Protein AF-A0A1V0BH77-F1 (afdb_monomer_lite)

pLDDT: mean 87.62, std 10.84, range [47.72, 96.81]

Structure (mmCIF, N/CA/C/O backbone):
data_AF-A0A1V0BH77-F1
#
_entry.id   AF-A0A1V0BH77-F1
#
loop_
_atom_site.group_PDB
_atom_site.id
_atom_site.type_symbol
_atom_site.label_atom_id
_atom_site.label_alt_id
_atom_site.label_comp_id
_atom_site.label_asym_id
_atom_site.label_entity_id
_atom_site.label_seq_id
_atom_site.pdbx_PDB_ins_code
_atom_site.Cartn_x
_atom_site.Cartn_y
_atom_site.Cartn_z
_atom_site.occupancy
_atom_site.B_iso_or_equiv
_atom_site.auth_seq_id
_atom_site.auth_comp_id
_atom_site.auth_asym_id
_atom_site.auth_atom_id
_atom_site.pdbx_PDB_model_num
ATOM 1 N N . MET A 1 1 ? 20.473 1.238 -36.075 1.00 47.72 1 MET A N 1
ATOM 2 C CA . MET A 1 1 ? 19.539 0.791 -35.029 1.00 47.72 1 MET A CA 1
ATOM 3 C C . MET A 1 1 ? 20.268 0.806 -33.707 1.00 47.72 1 MET A C 1
ATOM 5 O O . MET A 1 1 ? 21.046 -0.094 -33.406 1.00 47.72 1 MET A O 1
ATOM 9 N N . THR A 1 2 ? 20.158 1.920 -32.998 1.00 49.84 2 THR A N 1
ATOM 10 C CA . THR A 1 2 ? 20.805 2.147 -31.702 1.00 49.84 2 THR A CA 1
ATOM 11 C C . THR A 1 2 ? 20.048 1.369 -30.624 1.00 49.84 2 THR A C 1
ATOM 13 O O . THR A 1 2 ? 18.826 1.283 -30.668 1.00 49.84 2 THR A O 1
ATOM 16 N N . MET A 1 3 ? 20.754 0.806 -29.634 1.00 50.97 3 MET A N 1
ATOM 17 C CA . MET A 1 3 ? 20.168 -0.004 -28.547 1.00 50.97 3 MET A CA 1
ATOM 18 C C . MET A 1 3 ? 18.947 0.631 -27.841 1.00 50.97 3 MET A C 1
ATOM 20 O O . MET A 1 3 ? 18.163 -0.094 -27.237 1.00 50.97 3 MET A O 1
ATOM 24 N N . CYS A 1 4 ? 18.742 1.951 -27.924 1.00 57.56 4 CYS A N 1
ATOM 25 C CA . CYS A 1 4 ? 17.547 2.623 -27.404 1.00 57.56 4 CYS A CA 1
ATOM 26 C C . CYS A 1 4 ? 16.235 2.216 -28.099 1.00 57.56 4 CYS A C 1
ATOM 28 O O . CYS A 1 4 ? 15.223 2.102 -27.409 1.00 57.56 4 CYS A O 1
ATOM 30 N N . GLU A 1 5 ? 16.241 1.966 -29.414 1.00 61.84 5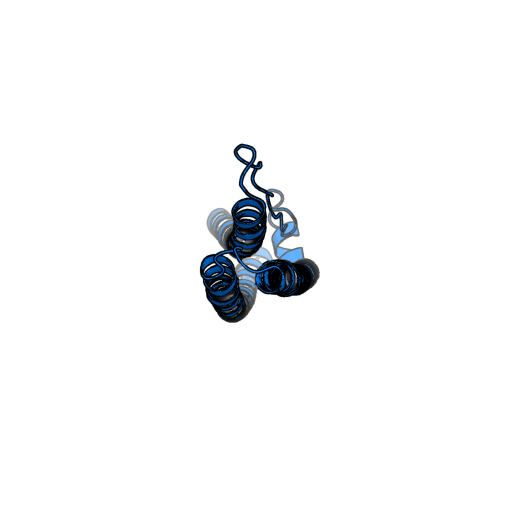 GLU A N 1
ATOM 31 C CA . GLU A 1 5 ? 15.015 1.769 -30.213 1.00 61.84 5 GLU A CA 1
ATOM 32 C C . GLU A 1 5 ? 14.230 0.513 -29.798 1.00 61.84 5 GLU A C 1
ATOM 34 O O . GLU A 1 5 ? 13.006 0.480 -29.895 1.00 61.84 5 GLU A O 1
ATOM 39 N N . THR A 1 6 ? 14.915 -0.512 -29.281 1.00 70.50 6 THR A N 1
ATOM 40 C CA . THR A 1 6 ? 14.290 -1.771 -28.842 1.00 70.50 6 THR A CA 1
ATOM 41 C C . THR A 1 6 ? 14.254 -1.938 -27.325 1.00 70.50 6 THR A C 1
ATOM 43 O O . THR A 1 6 ? 13.342 -2.580 -26.809 1.00 70.50 6 THR A O 1
ATOM 46 N N . VAL A 1 7 ? 15.202 -1.361 -26.578 1.00 83.56 7 VAL A N 1
ATOM 47 C CA . VAL A 1 7 ? 15.302 -1.576 -25.122 1.00 83.56 7 VAL A CA 1
ATOM 48 C C . VAL A 1 7 ? 14.212 -0.829 -24.352 1.00 83.56 7 VAL A C 1
ATOM 50 O O . VAL A 1 7 ? 13.620 -1.408 -23.440 1.00 83.56 7 VAL A O 1
ATOM 53 N N . VAL A 1 8 ? 13.903 0.420 -24.720 1.00 87.44 8 VAL A N 1
ATOM 54 C CA . VAL A 1 8 ? 12.881 1.219 -24.016 1.00 87.44 8 VAL A CA 1
ATOM 55 C C . VAL A 1 8 ? 11.476 0.616 -24.172 1.00 87.44 8 VAL A C 1
ATOM 57 O O . VAL A 1 8 ? 10.817 0.405 -23.149 1.00 87.44 8 VAL A O 1
ATOM 60 N N . PRO A 1 9 ? 11.015 0.234 -25.383 1.00 89.69 9 PRO A N 1
ATOM 61 C CA . PRO A 1 9 ? 9.697 -0.384 -25.546 1.00 89.69 9 PRO A CA 1
ATOM 62 C C . PRO A 1 9 ? 9.551 -1.715 -24.796 1.00 89.69 9 PRO A C 1
ATOM 64 O O . PRO A 1 9 ? 8.512 -1.964 -24.177 1.00 89.69 9 PRO A O 1
ATOM 67 N N . ILE A 1 10 ? 10.594 -2.558 -24.803 1.00 92.56 10 ILE A N 1
ATOM 68 C CA . ILE A 1 10 ? 10.600 -3.837 -24.074 1.00 92.56 10 ILE A CA 1
ATOM 69 C C . ILE A 1 10 ? 10.501 -3.588 -22.565 1.00 92.56 10 ILE A C 1
ATOM 71 O O . ILE A 1 10 ? 9.674 -4.210 -21.894 1.00 92.56 10 ILE A O 1
ATOM 75 N N . LEU A 1 11 ? 11.289 -2.648 -22.034 1.00 93.12 11 LEU A N 1
ATOM 76 C CA . LEU A 1 11 ? 11.263 -2.301 -20.615 1.00 93.12 11 LEU A CA 1
ATOM 77 C C . LEU A 1 11 ? 9.891 -1.752 -20.190 1.00 93.12 11 LEU A C 1
ATOM 79 O O . LEU A 1 11 ? 9.364 -2.165 -19.157 1.00 93.12 11 LEU A O 1
ATOM 83 N N . ILE A 1 12 ? 9.267 -0.892 -21.004 1.00 94.06 12 ILE A N 1
ATOM 84 C CA . ILE A 1 12 ? 7.903 -0.392 -20.761 1.00 94.06 12 ILE A CA 1
ATOM 85 C C . ILE A 1 12 ? 6.899 -1.549 -20.705 1.00 94.06 12 ILE A C 1
ATOM 87 O O . ILE A 1 12 ? 6.053 -1.581 -19.809 1.00 94.06 12 ILE A O 1
ATOM 91 N N . ALA A 1 13 ? 6.965 -2.500 -21.641 1.00 94.88 13 ALA A N 1
ATOM 92 C CA . ALA A 1 13 ? 6.059 -3.648 -21.661 1.00 94.88 13 ALA A CA 1
ATOM 93 C C . ALA A 1 13 ? 6.221 -4.526 -20.407 1.00 94.88 13 ALA A C 1
ATOM 95 O O . ALA A 1 13 ? 5.229 -4.898 -19.774 1.00 94.88 13 ALA A O 1
ATOM 96 N N . GLN A 1 14 ? 7.463 -4.797 -20.002 1.00 95.69 14 GLN A N 1
ATOM 97 C CA . GLN A 1 14 ? 7.767 -5.580 -18.803 1.00 95.69 14 GLN A CA 1
ATOM 98 C C . GLN A 1 14 ? 7.328 -4.865 -17.516 1.00 95.69 14 GLN A C 1
ATOM 100 O O . GLN A 1 14 ? 6.723 -5.488 -16.642 1.00 95.69 14 GLN A O 1
ATOM 105 N N . LEU A 1 15 ? 7.548 -3.552 -17.410 1.00 94.81 15 LEU A N 1
ATOM 106 C CA . LEU A 1 15 ? 7.080 -2.752 -16.274 1.00 94.81 15 LEU A CA 1
ATOM 107 C C . LEU A 1 15 ? 5.559 -2.660 -16.209 1.00 94.81 15 LEU A C 1
ATOM 109 O O . LEU A 1 15 ? 5.005 -2.723 -15.118 1.00 94.81 15 LEU A O 1
ATOM 113 N N . LYS A 1 16 ? 4.861 -2.573 -17.347 1.00 96.06 16 LYS A N 1
ATOM 114 C CA . LYS A 1 16 ? 3.391 -2.649 -17.383 1.00 96.06 16 LYS A CA 1
ATOM 115 C C . LYS A 1 16 ? 2.878 -3.989 -16.859 1.00 96.06 16 LYS A C 1
ATOM 117 O O . LYS A 1 16 ? 1.892 -4.011 -16.128 1.00 96.06 16 LYS A O 1
ATOM 122 N N . ALA A 1 17 ? 3.538 -5.093 -17.208 1.00 95.50 17 ALA A N 1
ATOM 123 C CA . ALA A 1 17 ? 3.176 -6.415 -16.702 1.00 95.50 17 ALA A CA 1
ATOM 124 C C . ALA A 1 17 ? 3.407 -6.526 -15.184 1.00 95.50 17 ALA A C 1
ATOM 126 O O . ALA A 1 17 ? 2.530 -7.011 -14.465 1.00 95.50 17 ALA A O 1
ATOM 127 N N . LEU A 1 18 ? 4.545 -6.018 -14.690 1.00 94.25 18 LEU A N 1
ATOM 128 C CA . LEU A 1 18 ? 4.821 -5.910 -13.255 1.00 94.25 18 LEU A CA 1
ATOM 129 C C . LEU A 1 18 ? 3.762 -5.042 -12.557 1.00 94.25 18 LEU A C 1
ATOM 131 O O . LEU A 1 18 ? 3.169 -5.475 -11.574 1.00 94.25 18 LEU A O 1
ATOM 135 N N . TYR A 1 19 ? 3.449 -3.875 -13.119 1.00 94.62 19 TYR A N 1
ATOM 136 C CA . TYR A 1 19 ? 2.423 -2.965 -12.616 1.00 94.62 19 TYR A CA 1
ATOM 137 C C . TYR A 1 19 ? 1.044 -3.612 -12.537 1.00 94.62 19 TYR A C 1
ATOM 139 O O . TYR A 1 19 ? 0.400 -3.536 -11.498 1.00 94.62 19 TYR A O 1
ATOM 147 N N . ALA A 1 20 ? 0.609 -4.333 -13.570 1.00 94.38 20 ALA A N 1
ATOM 148 C CA . ALA A 1 20 ? -0.669 -5.039 -13.539 1.00 94.38 20 ALA A CA 1
ATOM 149 C C . ALA A 1 20 ? -0.731 -6.098 -12.422 1.00 94.38 20 ALA A C 1
ATOM 151 O O . ALA A 1 20 ? -1.775 -6.276 -11.789 1.00 94.38 20 ALA A O 1
ATOM 152 N N . ARG A 1 21 ? 0.380 -6.798 -12.152 1.00 91.81 21 ARG A N 1
ATOM 153 C CA . ARG A 1 21 ? 0.464 -7.760 -11.044 1.00 91.81 21 ARG A CA 1
ATOM 154 C C . ARG A 1 21 ? 0.402 -7.064 -9.684 1.00 91.81 21 ARG A C 1
ATOM 156 O O . ARG A 1 21 ? -0.337 -7.516 -8.807 1.00 91.81 21 ARG A O 1
ATOM 163 N N . GLU A 1 22 ? 1.122 -5.961 -9.526 1.00 91.19 22 GLU A N 1
ATOM 164 C CA . GLU A 1 22 ? 1.073 -5.160 -8.304 1.00 91.19 22 GLU A CA 1
ATOM 165 C C . GLU A 1 22 ? -0.308 -4.554 -8.072 1.00 91.19 22 GLU A C 1
ATOM 167 O O . GLU A 1 22 ? -0.786 -4.581 -6.946 1.00 91.19 22 GLU A O 1
ATOM 172 N N . CYS A 1 23 ? -1.002 -4.100 -9.118 1.00 91.00 23 CYS A N 1
ATOM 173 C CA . CYS A 1 23 ? -2.357 -3.568 -8.999 1.00 91.00 23 CYS A CA 1
ATOM 174 C C . CYS A 1 23 ? -3.350 -4.590 -8.452 1.00 91.00 23 CYS A C 1
ATOM 176 O O . CYS A 1 23 ? -4.124 -4.242 -7.566 1.00 91.00 23 CYS A O 1
ATOM 178 N N . ARG A 1 24 ? -3.302 -5.845 -8.918 1.00 91.44 24 ARG A N 1
ATOM 179 C CA . ARG A 1 24 ? -4.158 -6.910 -8.369 1.00 91.44 24 ARG A CA 1
ATOM 180 C C . ARG A 1 24 ? -3.904 -7.115 -6.886 1.00 91.44 24 ARG A C 1
ATOM 182 O O . ARG A 1 24 ? -4.818 -7.051 -6.079 1.00 91.44 24 ARG A O 1
ATOM 189 N N . THR A 1 25 ? -2.640 -7.273 -6.513 1.00 88.69 25 THR A N 1
ATOM 190 C CA . THR A 1 25 ? -2.346 -7.534 -5.104 1.00 88.69 25 THR A CA 1
ATOM 191 C C . THR A 1 25 ? -2.573 -6.309 -4.211 1.00 88.69 25 THR A C 1
ATOM 193 O O . THR A 1 25 ? -2.888 -6.449 -3.034 1.00 88.69 25 THR A O 1
ATOM 196 N N . HIS A 1 26 ? -2.418 -5.101 -4.754 1.00 92.31 26 HIS A N 1
ATOM 197 C CA . HIS A 1 26 ? -2.818 -3.876 -4.075 1.00 92.31 26 HIS A CA 1
ATOM 198 C C . HIS A 1 26 ? -4.328 -3.875 -3.830 1.00 92.31 26 HIS A C 1
ATOM 200 O O . HIS A 1 26 ? -4.746 -3.499 -2.742 1.00 92.31 26 HIS A O 1
ATOM 206 N N . GLN A 1 27 ? -5.149 -4.274 -4.809 1.00 92.94 27 GLN A N 1
ATOM 207 C CA . GLN A 1 27 ? -6.603 -4.359 -4.635 1.00 92.94 27 GLN A CA 1
ATOM 208 C C . GLN A 1 27 ? -6.969 -5.327 -3.505 1.00 92.94 27 GLN A C 1
ATOM 210 O O . GLN A 1 27 ? -7.769 -4.958 -2.647 1.00 92.94 27 GLN A O 1
ATOM 215 N N . ASP A 1 28 ? -6.324 -6.494 -3.447 1.00 93.56 28 ASP A N 1
ATOM 216 C CA . ASP A 1 28 ? -6.535 -7.470 -2.370 1.00 93.56 28 ASP A CA 1
ATOM 217 C C . ASP A 1 28 ? -6.154 -6.893 -0.994 1.00 93.56 28 ASP A C 1
ATOM 219 O O . ASP A 1 28 ? -6.920 -6.980 -0.035 1.00 93.56 28 ASP A O 1
ATOM 223 N N . LEU A 1 29 ? -4.989 -6.239 -0.886 1.00 93.56 29 LEU A N 1
ATOM 224 C CA . LEU A 1 29 ? -4.559 -5.591 0.360 1.00 93.56 29 LEU A CA 1
ATOM 225 C C . LEU A 1 29 ? -5.495 -4.453 0.773 1.00 93.56 29 LEU A C 1
ATOM 227 O O . LEU A 1 29 ? -5.865 -4.349 1.940 1.00 93.56 29 LEU A O 1
ATOM 231 N N . ARG A 1 30 ? -5.910 -3.615 -0.180 1.00 95.12 30 ARG A N 1
ATOM 232 C CA . ARG A 1 30 ? -6.864 -2.524 0.040 1.00 95.12 30 ARG A CA 1
ATOM 233 C C . ARG A 1 30 ? -8.197 -3.049 0.561 1.00 95.12 30 ARG A C 1
ATOM 235 O O . ARG A 1 30 ? -8.751 -2.450 1.483 1.00 95.12 30 ARG A O 1
ATOM 242 N N . LEU A 1 31 ? -8.701 -4.147 -0.004 1.00 96.44 31 LEU A N 1
ATOM 243 C CA . LEU A 1 31 ? -9.916 -4.801 0.472 1.00 96.44 31 LEU A CA 1
ATOM 244 C C . LEU A 1 31 ? -9.753 -5.241 1.930 1.00 96.44 31 LEU A C 1
ATOM 246 O O . LEU A 1 31 ? -10.509 -4.784 2.782 1.00 96.44 31 LEU A O 1
ATOM 250 N N . HIS A 1 32 ? -8.709 -6.015 2.239 1.00 96.81 32 HIS A N 1
ATOM 251 C CA . HIS A 1 32 ? -8.475 -6.502 3.601 1.00 96.81 32 HIS A CA 1
ATOM 252 C C . HIS A 1 32 ? -8.266 -5.376 4.625 1.00 96.81 32 HIS A C 1
ATOM 254 O O . HIS A 1 32 ? -8.705 -5.492 5.769 1.00 96.81 32 HIS A O 1
ATOM 260 N N . ILE A 1 33 ? -7.605 -4.280 4.239 1.00 96.00 33 ILE A N 1
ATOM 261 C CA . ILE A 1 33 ? -7.441 -3.102 5.103 1.00 96.00 33 ILE A CA 1
ATOM 262 C C . ILE A 1 33 ? -8.793 -2.426 5.354 1.00 96.00 33 ILE A C 1
ATOM 264 O O . ILE A 1 33 ? -9.096 -2.062 6.488 1.00 96.00 33 ILE A O 1
ATOM 268 N N . THR A 1 34 ? -9.621 -2.284 4.317 1.00 95.44 34 THR A N 1
ATOM 269 C CA . THR A 1 34 ? -10.950 -1.660 4.425 1.00 95.44 34 THR A CA 1
ATOM 270 C C . THR A 1 34 ? -11.888 -2.497 5.295 1.00 95.44 34 THR A C 1
ATOM 272 O O . THR A 1 34 ? -12.591 -1.953 6.146 1.00 95.44 34 THR A O 1
ATOM 275 N N . GLU A 1 35 ? -11.864 -3.820 5.136 1.00 96.81 35 GLU A N 1
ATOM 276 C CA . GLU A 1 35 ? -12.627 -4.755 5.968 1.00 96.81 35 GLU A CA 1
ATOM 277 C C . GLU A 1 35 ? -12.174 -4.707 7.429 1.00 96.81 35 GLU A C 1
ATOM 279 O O . GLU A 1 35 ? -13.009 -4.624 8.331 1.00 96.81 35 GLU A O 1
ATOM 284 N N . ALA A 1 36 ? -10.860 -4.694 7.678 1.00 95.75 36 ALA A N 1
ATOM 285 C CA . ALA A 1 36 ? -10.318 -4.567 9.027 1.00 95.75 36 ALA A CA 1
ATOM 286 C C . ALA A 1 36 ? -10.732 -3.238 9.676 1.00 95.75 36 ALA A C 1
ATOM 288 O O . ALA A 1 36 ? -11.175 -3.229 10.824 1.00 95.75 36 ALA A O 1
ATOM 289 N N . LEU A 1 37 ? -10.655 -2.130 8.935 1.00 94.69 37 LEU A N 1
ATOM 290 C CA . LEU A 1 37 ? -11.112 -0.825 9.403 1.00 94.69 37 LEU A CA 1
ATOM 291 C C . LEU A 1 37 ? -12.601 -0.849 9.772 1.00 94.69 37 LEU A C 1
ATOM 293 O O . LEU A 1 37 ? -12.965 -0.411 10.862 1.00 94.69 37 LEU A O 1
ATOM 297 N N . ALA A 1 38 ? -13.456 -1.387 8.899 1.00 93.75 38 ALA A N 1
ATOM 298 C CA . ALA A 1 38 ? -14.890 -1.488 9.161 1.00 93.75 38 ALA A CA 1
ATOM 299 C C . ALA A 1 38 ? -15.181 -2.358 10.395 1.00 93.75 38 ALA A C 1
ATOM 301 O O . ALA A 1 38 ? -16.014 -1.997 11.230 1.00 93.75 38 ALA A O 1
ATOM 302 N N . HIS A 1 39 ? -14.460 -3.471 10.548 1.00 94.12 39 HIS A N 1
ATOM 303 C CA . HIS A 1 39 ? -14.595 -4.368 11.688 1.00 94.12 39 HIS A CA 1
ATOM 304 C C . HIS A 1 39 ? -14.182 -3.693 13.002 1.00 94.12 39 HIS A C 1
ATOM 306 O O . HIS A 1 39 ? -15.005 -3.544 13.901 1.00 94.12 39 HIS A O 1
ATOM 312 N N . PHE A 1 40 ? -12.934 -3.235 13.124 1.00 91.12 40 PHE A N 1
ATOM 313 C CA . PHE A 1 40 ? -12.447 -2.654 14.378 1.00 91.12 40 PHE A CA 1
ATOM 314 C C . PHE A 1 40 ? -13.122 -1.318 14.703 1.00 91.12 40 PHE A C 1
ATOM 316 O O . PHE A 1 40 ? -13.425 -1.054 15.866 1.00 91.12 40 PHE A O 1
ATOM 323 N N . GLY A 1 41 ? -13.401 -0.497 13.686 1.00 87.12 41 GLY A N 1
ATOM 324 C CA . GLY A 1 41 ? -14.086 0.781 13.855 1.00 87.12 41 GLY A CA 1
ATOM 325 C C . GLY A 1 41 ? -15.491 0.610 14.429 1.00 87.12 41 GLY A C 1
ATOM 326 O O . GLY A 1 41 ? -15.827 1.252 15.424 1.00 87.12 41 GLY A O 1
ATOM 327 N N . SER A 1 42 ? -16.286 -0.304 13.864 1.00 87.94 42 SER A N 1
ATOM 328 C CA . SER A 1 42 ? -17.651 -0.566 14.345 1.00 87.94 42 SER A CA 1
ATOM 329 C C . SER A 1 42 ? -17.679 -1.184 15.746 1.00 87.94 42 SER A C 1
ATOM 331 O O . SER A 1 42 ? -18.458 -0.733 16.586 1.00 87.94 42 SER A O 1
ATOM 333 N N . GLN A 1 43 ? -16.795 -2.147 16.032 1.00 88.56 43 GLN A N 1
ATOM 334 C CA . GLN A 1 43 ? -16.702 -2.787 17.351 1.00 88.56 43 GLN A CA 1
ATOM 335 C C . GLN A 1 43 ? -16.353 -1.777 18.449 1.00 88.56 43 GLN A C 1
ATOM 337 O O . GLN A 1 43 ? -17.020 -1.718 19.479 1.00 88.56 43 GLN A O 1
ATOM 342 N N . ILE A 1 44 ? -15.358 -0.916 18.212 1.00 86.50 44 ILE A N 1
ATOM 343 C CA . ILE A 1 44 ? -14.971 0.120 19.177 1.00 86.50 44 ILE A CA 1
ATOM 344 C C . ILE A 1 44 ? -16.072 1.169 19.326 1.00 86.50 44 ILE A C 1
ATOM 346 O O . ILE A 1 44 ? -16.329 1.632 20.436 1.00 86.50 44 ILE A O 1
ATOM 350 N N . GLN A 1 45 ? -16.746 1.549 18.238 1.00 87.56 45 GLN A N 1
ATOM 351 C CA . GLN A 1 45 ? -17.818 2.540 18.282 1.00 87.56 45 GLN A CA 1
ATOM 352 C C . GLN A 1 45 ? -19.043 2.056 19.075 1.00 87.56 45 GLN A C 1
ATOM 354 O O . GLN A 1 45 ? -19.681 2.882 19.731 1.00 87.56 45 GLN A O 1
ATOM 359 N N . ALA A 1 46 ? -19.341 0.754 19.074 1.00 88.38 46 ALA A N 1
ATOM 360 C CA . ALA A 1 46 ? -20.494 0.180 19.769 1.00 88.38 46 ALA A CA 1
ATOM 361 C C . ALA A 1 46 ? -20.396 0.226 21.310 1.00 88.38 46 ALA A C 1
ATOM 363 O O . ALA A 1 46 ? -21.429 0.320 21.976 1.00 88.38 46 ALA A O 1
ATOM 364 N N . LEU A 1 47 ? -19.182 0.220 21.876 1.00 87.75 47 LEU A N 1
ATOM 365 C CA . LEU A 1 47 ? -18.944 0.196 23.331 1.00 87.75 47 LEU A CA 1
ATOM 366 C C . LEU A 1 47 ? -19.480 1.461 24.024 1.00 87.75 47 LEU A C 1
ATOM 368 O O . LEU A 1 47 ? -19.167 2.570 23.596 1.00 87.75 47 LEU A O 1
ATOM 372 N N . GLN A 1 48 ? -20.245 1.341 25.107 1.00 85.12 48 GLN A N 1
ATOM 373 C CA . GLN A 1 48 ? -20.811 2.491 25.834 1.00 85.12 48 GLN A CA 1
ATOM 374 C C . GLN A 1 48 ? -19.922 2.961 27.000 1.00 85.12 48 GLN A C 1
ATOM 376 O O . GLN A 1 48 ? -20.090 4.078 27.483 1.00 85.12 48 GLN A O 1
ATOM 381 N N . LEU A 1 49 ? -18.947 2.141 27.405 1.00 82.19 49 LEU A N 1
ATOM 382 C CA . LEU A 1 49 ? -17.987 2.350 28.495 1.00 82.19 49 LEU A CA 1
ATOM 383 C C . LEU A 1 49 ? -18.623 2.638 29.861 1.00 82.19 49 LEU A C 1
ATOM 385 O O . LEU A 1 49 ? -18.016 3.294 30.706 1.00 82.19 49 LEU A O 1
ATOM 389 N N . GLN A 1 50 ? -19.841 2.149 30.081 1.00 83.69 50 GLN A N 1
ATOM 390 C CA . GLN A 1 50 ? -20.511 2.234 31.383 1.00 83.69 50 GLN A CA 1
ATOM 391 C C . GLN A 1 50 ? -20.128 1.056 32.295 1.00 83.69 50 GLN A C 1
ATOM 393 O O . GLN A 1 50 ? -20.195 1.178 33.516 1.00 83.69 50 GLN A O 1
ATOM 398 N N . ASP A 1 51 ? -19.690 -0.060 31.702 1.00 85.31 51 ASP A N 1
ATOM 399 C CA . ASP A 1 51 ? -19.249 -1.281 32.380 1.00 85.31 51 ASP A CA 1
ATOM 400 C C . ASP A 1 51 ? -17.704 -1.388 32.352 1.00 85.31 51 ASP A C 1
ATOM 402 O O . ASP A 1 51 ? -17.099 -1.239 31.283 1.00 85.31 51 ASP A O 1
ATOM 406 N N . PRO A 1 52 ? -17.034 -1.676 33.487 1.00 84.44 52 PRO A N 1
ATOM 407 C CA . PRO A 1 52 ? -15.607 -2.006 33.525 1.00 84.44 52 PRO A CA 1
ATOM 408 C C . PRO A 1 52 ? -15.168 -3.089 32.523 1.00 84.44 52 PRO A C 1
ATOM 410 O O . PRO A 1 52 ? -14.045 -3.036 32.019 1.00 84.44 52 PRO A O 1
ATOM 413 N N . LEU A 1 53 ? -16.036 -4.050 32.197 1.00 89.94 53 LEU A N 1
ATOM 414 C CA . LEU A 1 53 ? -15.774 -5.082 31.193 1.00 89.94 53 LEU A CA 1
ATOM 415 C C . LEU A 1 53 ? -15.663 -4.488 29.777 1.00 89.94 53 LEU A C 1
ATOM 417 O O . LEU A 1 53 ? -14.812 -4.900 28.991 1.00 89.94 53 LEU A O 1
ATOM 421 N N . GLU A 1 54 ? -16.461 -3.468 29.450 1.00 87.62 54 GLU A N 1
ATOM 422 C CA . GLU A 1 54 ? -16.376 -2.777 28.157 1.00 87.62 54 GLU A CA 1
ATOM 423 C C . GLU A 1 54 ? -15.075 -1.983 28.004 1.00 87.62 54 GLU A C 1
ATOM 425 O O . GLU A 1 54 ? -14.548 -1.884 26.894 1.00 87.62 54 GLU A O 1
ATOM 430 N N . MET A 1 55 ? -14.511 -1.471 29.104 1.00 86.94 55 MET A N 1
ATOM 431 C CA . MET A 1 55 ? -13.168 -0.881 29.077 1.00 86.94 55 MET A CA 1
ATOM 432 C C . MET A 1 55 ? -12.098 -1.925 28.734 1.00 86.94 55 MET A C 1
ATOM 434 O O . MET A 1 55 ? -11.217 -1.647 27.922 1.00 86.94 55 MET A O 1
ATOM 438 N N . GLN A 1 56 ? -12.199 -3.141 29.278 1.00 89.19 56 GLN A N 1
ATOM 439 C CA . GLN A 1 56 ? -11.283 -4.232 28.924 1.00 89.19 56 GLN A CA 1
ATOM 440 C C . GLN A 1 56 ? -11.431 -4.631 27.450 1.00 89.19 56 GLN A C 1
ATOM 442 O O . GLN A 1 56 ? -10.433 -4.817 26.753 1.00 89.19 56 GLN A O 1
ATOM 447 N N . PHE A 1 57 ? -12.662 -4.697 26.932 1.00 90.12 57 PHE A N 1
ATOM 448 C CA . PHE A 1 57 ? -12.883 -4.945 25.507 1.00 90.12 57 PHE A CA 1
ATOM 449 C C . PHE A 1 57 ? -12.301 -3.839 24.626 1.00 90.12 57 PHE A C 1
ATOM 451 O O . PHE A 1 57 ? -11.675 -4.152 23.613 1.00 90.12 57 PHE A O 1
ATOM 458 N N . LEU A 1 58 ? -12.439 -2.565 25.009 1.00 90.19 58 LEU A N 1
ATOM 459 C CA . LEU A 1 58 ? -11.820 -1.450 24.289 1.00 90.19 58 LEU A CA 1
ATOM 460 C C . LEU A 1 58 ? -10.299 -1.620 24.189 1.00 90.19 58 LEU A C 1
ATOM 462 O O . LEU A 1 58 ? -9.718 -1.402 23.121 1.00 90.19 58 LEU A O 1
ATOM 466 N N . GLU A 1 59 ? -9.651 -2.016 25.284 1.00 89.81 59 GLU A N 1
ATOM 467 C CA . GLU A 1 59 ? -8.215 -2.277 25.291 1.00 89.81 59 GLU A CA 1
ATOM 468 C C . GLU A 1 59 ? -7.851 -3.444 24.375 1.00 89.81 59 GLU A C 1
ATOM 470 O O . GLU A 1 59 ? -6.961 -3.294 23.535 1.00 89.81 59 GLU A O 1
ATOM 475 N N . VAL A 1 60 ? -8.542 -4.581 24.487 1.00 92.19 60 VAL A N 1
ATOM 476 C CA . VAL A 1 60 ? -8.262 -5.780 23.683 1.00 92.19 60 VAL A CA 1
ATOM 477 C C . VAL A 1 60 ? -8.480 -5.514 22.194 1.00 92.19 60 VAL A C 1
ATOM 479 O O . VAL A 1 60 ? -7.557 -5.709 21.401 1.00 92.19 60 VAL A O 1
ATOM 482 N N . TYR A 1 61 ? -9.653 -5.008 21.800 1.00 90.19 61 TYR A N 1
ATOM 483 C CA . TYR A 1 61 ? -9.938 -4.671 20.400 1.00 90.19 61 TYR A CA 1
ATOM 484 C C . TYR A 1 61 ? -8.963 -3.634 19.865 1.00 90.19 61 TYR A C 1
ATOM 486 O O . TYR A 1 61 ? -8.505 -3.727 18.727 1.00 90.19 61 TYR A O 1
ATOM 494 N N . GLY A 1 62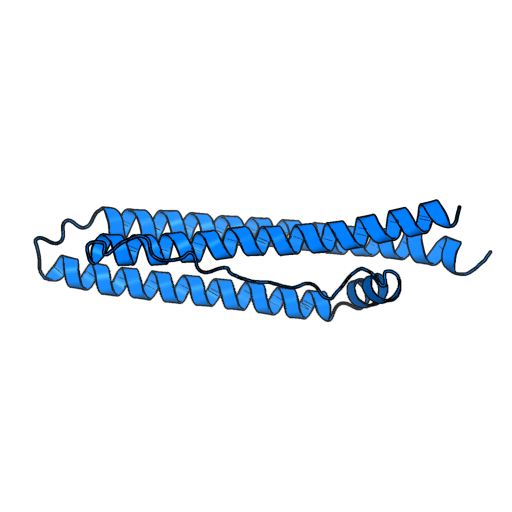 ? -8.604 -2.666 20.701 1.00 89.38 62 GLY A N 1
ATOM 495 C CA . GLY A 1 62 ? -7.652 -1.650 20.327 1.00 89.38 62 GLY A CA 1
ATOM 496 C C . GLY A 1 62 ? -6.239 -2.188 20.091 1.00 89.38 62 GLY A C 1
ATOM 497 O O . GLY A 1 62 ? -5.587 -1.761 19.142 1.00 89.38 62 GLY A O 1
ATOM 498 N N . HIS A 1 63 ? -5.761 -3.127 20.912 1.00 90.94 63 HIS A N 1
ATOM 499 C CA . HIS A 1 63 ? -4.474 -3.793 20.689 1.00 90.94 63 HIS A CA 1
ATOM 500 C C . HIS A 1 63 ? -4.495 -4.682 19.444 1.00 90.94 63 HIS A C 1
ATOM 502 O O . HIS A 1 63 ? -3.551 -4.642 18.659 1.00 90.94 63 HIS A O 1
ATOM 508 N N . LEU A 1 64 ? -5.576 -5.436 19.226 1.00 94.62 64 LEU A N 1
ATOM 509 C CA . LEU A 1 64 ? -5.731 -6.269 18.031 1.00 94.62 64 LEU A CA 1
ATOM 510 C C . LEU A 1 64 ? -5.728 -5.431 16.748 1.00 94.62 64 LEU A C 1
ATOM 512 O O . LEU A 1 64 ? -5.079 -5.807 15.772 1.00 94.62 64 LEU A O 1
ATOM 516 N N . ALA A 1 65 ? -6.395 -4.276 16.762 1.00 93.94 65 ALA A N 1
ATOM 517 C CA . ALA A 1 65 ? -6.396 -3.352 15.636 1.00 93.94 65 ALA A CA 1
ATOM 518 C C . ALA A 1 65 ? -4.991 -2.802 15.342 1.00 93.94 65 ALA A C 1
ATOM 520 O O . ALA A 1 65 ? -4.556 -2.836 14.193 1.00 93.94 65 ALA A O 1
ATOM 521 N N . ILE A 1 66 ? -4.259 -2.356 16.371 1.00 92.06 66 ILE A N 1
ATOM 522 C CA . ILE A 1 66 ? -2.873 -1.870 16.231 1.00 92.06 66 ILE A CA 1
ATOM 523 C C . ILE A 1 66 ? -1.966 -2.976 15.687 1.00 92.06 66 ILE A C 1
ATOM 525 O O . ILE A 1 66 ? -1.239 -2.758 14.722 1.00 92.06 66 ILE A O 1
ATOM 529 N N . TRP A 1 67 ? -2.053 -4.183 16.248 1.00 94.88 67 TRP A N 1
ATOM 530 C CA . TRP A 1 67 ? -1.296 -5.328 15.753 1.00 94.88 67 TRP A CA 1
ATOM 531 C C . TRP A 1 67 ? -1.613 -5.621 14.283 1.00 94.88 67 TRP A C 1
ATOM 533 O O . TRP A 1 67 ? -0.712 -5.875 13.486 1.00 94.88 67 TRP A O 1
ATOM 543 N N . ARG A 1 68 ? -2.885 -5.529 13.879 1.00 95.94 68 ARG A N 1
ATOM 544 C CA . ARG A 1 68 ? -3.276 -5.735 12.483 1.00 95.94 68 ARG A CA 1
ATOM 545 C C . ARG A 1 68 ? -2.739 -4.639 11.555 1.00 95.94 68 ARG A C 1
ATOM 547 O O . ARG A 1 68 ? -2.330 -4.957 10.440 1.00 95.94 68 ARG A O 1
ATOM 554 N N . ILE A 1 69 ? -2.702 -3.385 12.007 1.00 94.44 69 ILE A N 1
ATOM 555 C CA . ILE A 1 69 ? -2.081 -2.263 11.282 1.00 94.44 69 ILE A CA 1
ATOM 556 C C . ILE A 1 69 ? -0.583 -2.522 11.072 1.00 94.44 69 ILE A C 1
ATOM 558 O O . ILE A 1 69 ? -0.090 -2.373 9.956 1.00 94.44 69 ILE A O 1
ATOM 562 N N . GLU A 1 70 ? 0.128 -2.961 12.112 1.00 94.00 70 GLU A N 1
ATOM 563 C CA . GLU A 1 70 ? 1.550 -3.334 12.052 1.00 94.00 70 GLU A CA 1
ATOM 564 C C . GLU A 1 70 ? 1.809 -4.469 11.046 1.00 94.00 70 GLU A C 1
ATOM 566 O O . GLU A 1 70 ? 2.743 -4.393 10.248 1.00 94.00 70 GLU A O 1
ATOM 571 N N . GLN A 1 71 ? 0.957 -5.500 11.026 1.00 95.38 71 GLN A N 1
ATOM 572 C CA . GLN A 1 71 ? 1.056 -6.584 10.041 1.00 95.38 71 GLN A CA 1
ATOM 573 C C . GLN A 1 71 ? 0.945 -6.050 8.607 1.00 95.38 71 GLN A C 1
ATOM 575 O O . GLN A 1 71 ? 1.823 -6.306 7.787 1.00 95.38 71 GLN A O 1
ATOM 580 N N . PHE A 1 72 ? -0.073 -5.234 8.318 1.00 95.62 72 PHE A N 1
ATOM 581 C CA . PHE A 1 72 ? -0.224 -4.635 6.990 1.00 95.62 72 PHE A CA 1
ATOM 582 C C . PHE A 1 72 ? 0.935 -3.700 6.624 1.00 95.62 72 PHE A C 1
ATOM 584 O O . PHE A 1 72 ? 1.380 -3.697 5.477 1.00 95.62 72 PHE A O 1
ATOM 591 N N . ARG A 1 73 ? 1.453 -2.922 7.582 1.00 94.00 73 ARG A N 1
ATOM 592 C CA . ARG A 1 73 ? 2.650 -2.087 7.397 1.00 94.00 73 ARG A CA 1
ATOM 593 C C . ARG A 1 73 ? 3.841 -2.934 6.947 1.00 94.00 73 ARG A C 1
ATOM 595 O O . ARG A 1 73 ? 4.501 -2.574 5.975 1.00 94.00 73 ARG A O 1
ATOM 602 N N . ASN A 1 74 ? 4.092 -4.056 7.615 1.00 93.25 74 ASN A N 1
ATOM 603 C CA . ASN A 1 74 ? 5.196 -4.953 7.276 1.00 93.25 74 ASN A CA 1
ATOM 604 C C . ASN A 1 74 ? 5.014 -5.595 5.897 1.00 93.25 74 ASN A C 1
ATOM 606 O O . ASN A 1 74 ? 5.961 -5.606 5.109 1.00 93.25 74 ASN A O 1
ATOM 610 N N . ASP A 1 75 ? 3.798 -6.040 5.572 1.00 93.06 75 ASP A N 1
ATOM 611 C CA . ASP 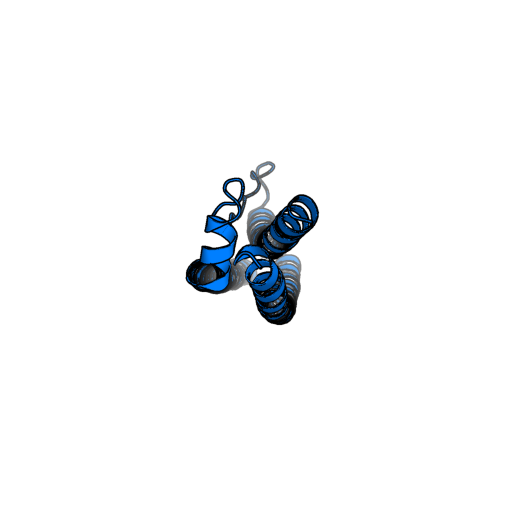A 1 75 ? 3.476 -6.580 4.249 1.00 93.06 75 ASP A CA 1
ATOM 612 C C . ASP A 1 75 ? 3.761 -5.545 3.149 1.00 93.06 75 ASP A C 1
ATOM 614 O O . ASP A 1 75 ? 4.395 -5.850 2.138 1.00 93.06 75 ASP A O 1
ATOM 618 N N . ILE A 1 76 ? 3.337 -4.293 3.346 1.00 93.25 76 ILE A N 1
ATOM 619 C CA . ILE A 1 76 ? 3.565 -3.214 2.379 1.00 93.25 76 ILE A CA 1
ATOM 620 C C . ILE A 1 76 ? 5.058 -2.890 2.255 1.00 93.25 76 ILE A C 1
ATOM 622 O O . ILE A 1 76 ? 5.566 -2.785 1.136 1.00 93.25 76 ILE A O 1
ATOM 626 N N . LEU A 1 77 ? 5.780 -2.781 3.373 1.00 92.94 77 LEU A N 1
ATOM 627 C CA . LEU A 1 77 ? 7.223 -2.533 3.378 1.00 92.94 77 LEU A CA 1
ATOM 628 C C . LEU A 1 77 ? 7.987 -3.620 2.623 1.00 92.94 77 LEU A C 1
ATOM 630 O O . LEU A 1 77 ? 8.802 -3.303 1.756 1.00 92.94 77 LEU A O 1
ATOM 634 N N . GLN A 1 78 ? 7.685 -4.893 2.886 1.00 92.88 78 GLN A N 1
ATOM 635 C CA . GLN A 1 78 ? 8.317 -6.012 2.193 1.00 92.88 78 GLN A CA 1
ATOM 636 C C . GLN A 1 78 ? 8.109 -5.916 0.679 1.00 92.88 78 GLN A C 1
ATOM 638 O O . GLN A 1 78 ? 9.047 -6.120 -0.094 1.00 92.88 78 GLN A O 1
ATOM 643 N N . ARG A 1 79 ? 6.905 -5.549 0.231 1.00 91.75 79 ARG A N 1
ATOM 644 C CA . ARG A 1 79 ? 6.633 -5.357 -1.199 1.00 91.75 79 ARG A CA 1
ATOM 645 C C . ARG A 1 79 ? 7.433 -4.216 -1.796 1.00 91.75 79 ARG A C 1
ATOM 647 O O . ARG A 1 79 ? 7.989 -4.385 -2.875 1.00 91.75 79 ARG A O 1
ATOM 654 N N . VAL A 1 80 ? 7.519 -3.077 -1.114 1.00 94.31 80 VAL A N 1
ATOM 655 C CA . VAL A 1 80 ? 8.337 -1.939 -1.563 1.00 94.31 80 VAL A CA 1
ATOM 656 C C . VAL A 1 80 ? 9.795 -2.366 -1.713 1.00 94.31 80 VAL A C 1
ATOM 658 O O . VAL A 1 80 ? 10.424 -2.068 -2.729 1.00 94.31 80 VAL A O 1
ATOM 661 N N . THR A 1 81 ? 10.321 -3.137 -0.758 1.00 94.62 81 THR A N 1
ATOM 662 C CA . THR A 1 81 ? 11.660 -3.730 -0.856 1.00 94.62 81 THR A CA 1
ATOM 663 C C . THR A 1 81 ? 11.790 -4.627 -2.088 1.00 94.62 81 THR A C 1
ATOM 665 O O . THR A 1 81 ? 12.744 -4.473 -2.849 1.00 94.62 81 THR A O 1
ATOM 668 N N . MET A 1 82 ? 10.829 -5.522 -2.335 1.00 93.44 82 MET A N 1
ATOM 669 C CA . MET A 1 82 ? 10.847 -6.407 -3.508 1.00 93.44 82 MET A CA 1
ATOM 670 C C . MET A 1 82 ? 10.754 -5.633 -4.830 1.00 93.44 82 MET A C 1
ATOM 672 O O . MET A 1 82 ? 11.440 -5.980 -5.792 1.00 93.44 82 MET A O 1
ATOM 676 N N . LEU A 1 83 ? 9.955 -4.566 -4.883 1.00 94.88 83 LEU A N 1
ATOM 677 C CA . LEU A 1 83 ? 9.842 -3.709 -6.061 1.00 94.88 83 LEU A CA 1
ATOM 678 C C . LEU A 1 83 ? 11.144 -2.969 -6.346 1.00 94.88 83 LEU A C 1
ATOM 680 O O . LEU A 1 83 ? 11.605 -2.983 -7.481 1.00 94.88 83 LEU A O 1
ATOM 684 N N . ASN A 1 84 ? 11.784 -2.399 -5.329 1.00 95.50 84 ASN A N 1
ATOM 685 C CA . ASN A 1 84 ? 13.078 -1.734 -5.492 1.00 95.50 84 ASN A CA 1
ATOM 686 C C . ASN A 1 84 ? 14.230 -2.707 -5.794 1.00 95.50 84 ASN A C 1
ATOM 688 O O . ASN A 1 84 ? 15.226 -2.319 -6.406 1.00 95.50 84 ASN A O 1
ATOM 692 N N . ALA A 1 85 ? 14.103 -3.976 -5.403 1.00 94.81 85 ALA A N 1
ATOM 693 C CA . ALA A 1 85 ? 15.032 -5.035 -5.789 1.00 94.81 85 ALA A CA 1
ATOM 694 C C . ALA A 1 85 ? 14.796 -5.552 -7.221 1.00 94.81 85 ALA A C 1
ATOM 696 O O . ALA A 1 85 ? 15.645 -6.257 -7.765 1.00 94.81 85 ALA A O 1
ATOM 697 N N . SER A 1 86 ? 13.662 -5.217 -7.847 1.00 95.56 86 SER A N 1
ATOM 698 C CA . SER A 1 86 ? 13.343 -5.656 -9.204 1.00 95.56 86 SER A CA 1
ATOM 699 C C . SER A 1 86 ? 14.333 -5.066 -10.214 1.00 95.56 86 SER A C 1
ATOM 701 O O . SER A 1 86 ? 14.433 -3.838 -10.317 1.00 95.56 86 SER A O 1
ATOM 703 N N . PRO A 1 87 ? 14.988 -5.897 -11.048 1.00 94.25 87 PRO A N 1
ATOM 704 C CA . PRO A 1 87 ? 15.878 -5.409 -12.099 1.00 94.25 87 PRO A CA 1
ATOM 705 C C . PRO A 1 87 ? 15.182 -4.446 -13.067 1.00 94.25 87 PRO A C 1
ATOM 707 O O . PRO A 1 87 ? 15.807 -3.522 -13.577 1.00 94.25 87 PRO A O 1
ATOM 710 N N . LEU A 1 88 ? 13.874 -4.627 -13.294 1.00 94.00 88 LEU A N 1
ATOM 711 C CA . LEU A 1 88 ? 13.077 -3.760 -14.165 1.00 94.00 88 LEU A CA 1
ATOM 712 C C . LEU A 1 88 ? 12.945 -2.349 -13.586 1.00 94.00 88 LEU A C 1
ATOM 714 O O . LEU A 1 88 ? 13.120 -1.366 -14.302 1.00 94.00 88 LEU A O 1
ATOM 718 N N . VAL A 1 89 ? 12.658 -2.252 -12.286 1.00 94.50 89 VAL A N 1
ATOM 719 C CA . VAL A 1 89 ? 12.506 -0.973 -11.581 1.00 94.50 89 VAL A CA 1
ATOM 720 C C . VAL A 1 89 ? 13.859 -0.277 -11.470 1.00 94.50 89 VAL A C 1
ATOM 722 O O . VAL A 1 89 ? 13.968 0.898 -11.808 1.00 94.50 89 VAL A O 1
ATOM 725 N N . GLN A 1 90 ? 14.911 -1.013 -11.101 1.00 94.81 90 GLN A N 1
ATOM 726 C CA . GLN A 1 90 ? 16.273 -0.477 -11.055 1.00 94.81 90 GLN A CA 1
ATOM 727 C C . GLN A 1 90 ? 16.717 0.053 -12.417 1.00 94.81 90 GLN A C 1
ATOM 729 O O . GLN A 1 90 ? 17.275 1.146 -12.506 1.00 94.81 90 GLN A O 1
ATOM 734 N N . ARG A 1 91 ? 16.431 -0.688 -13.493 1.00 92.94 91 ARG A N 1
ATOM 735 C CA . ARG A 1 91 ? 16.769 -0.252 -14.845 1.00 92.94 91 ARG A CA 1
ATOM 736 C C . ARG A 1 91 ? 15.984 0.989 -15.260 1.00 92.94 91 ARG A C 1
ATOM 738 O O . ARG A 1 91 ? 16.572 1.881 -15.860 1.00 92.94 91 ARG A O 1
ATOM 745 N N . ALA A 1 92 ? 14.698 1.072 -14.918 1.00 92.31 92 ALA A N 1
ATOM 746 C CA . ALA A 1 92 ? 13.881 2.255 -15.183 1.00 92.31 92 ALA A CA 1
ATOM 747 C C . ALA A 1 92 ? 14.441 3.503 -14.491 1.00 92.31 92 ALA A C 1
ATOM 749 O O . ALA A 1 92 ? 14.612 4.532 -15.135 1.00 92.31 92 ALA A O 1
ATOM 750 N N . ILE A 1 93 ? 14.787 3.385 -13.206 1.00 92.75 93 ILE A N 1
ATOM 751 C CA . ILE A 1 93 ? 15.374 4.471 -12.410 1.00 92.75 93 ILE A CA 1
ATOM 752 C C . ILE A 1 93 ? 16.719 4.914 -12.999 1.00 92.75 93 ILE A C 1
ATOM 754 O O . ILE A 1 93 ? 16.957 6.103 -13.163 1.00 92.75 93 ILE A O 1
ATOM 758 N N . GLN A 1 94 ? 17.583 3.976 -13.403 1.00 92.44 94 GLN A N 1
ATOM 759 C CA . GLN A 1 94 ? 18.855 4.311 -14.060 1.00 92.44 94 GLN A CA 1
ATOM 760 C C . GLN A 1 94 ? 18.671 5.103 -15.362 1.00 92.44 94 GLN A C 1
ATOM 762 O O . GLN A 1 94 ? 19.527 5.910 -15.714 1.00 92.44 94 GLN A O 1
ATOM 767 N N . MET A 1 95 ? 17.580 4.856 -16.092 1.00 90.56 95 MET A N 1
ATOM 768 C CA . MET A 1 95 ? 17.266 5.551 -17.344 1.00 90.56 95 MET A CA 1
ATOM 769 C C . MET A 1 95 ? 16.527 6.877 -17.129 1.00 90.56 95 MET A C 1
ATOM 771 O O . MET A 1 95 ? 16.459 7.684 -18.053 1.00 90.56 95 MET A O 1
ATOM 775 N N . LEU A 1 96 ? 15.987 7.112 -15.932 1.00 90.31 96 LEU A N 1
ATOM 776 C CA . LEU A 1 96 ? 15.211 8.294 -15.569 1.00 90.31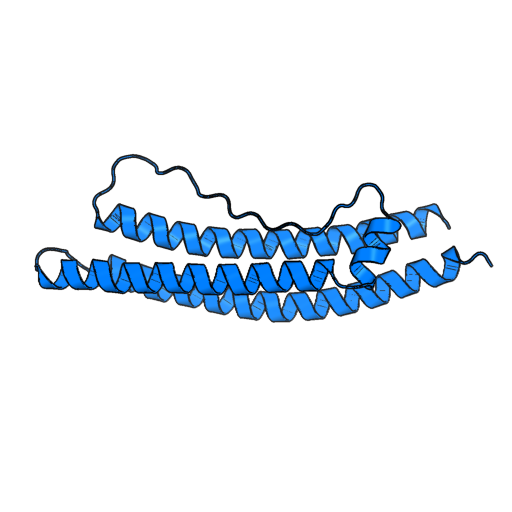 96 LEU A CA 1
ATOM 777 C C . LEU A 1 96 ? 15.844 8.967 -14.344 1.00 90.31 96 LEU A C 1
ATOM 779 O O .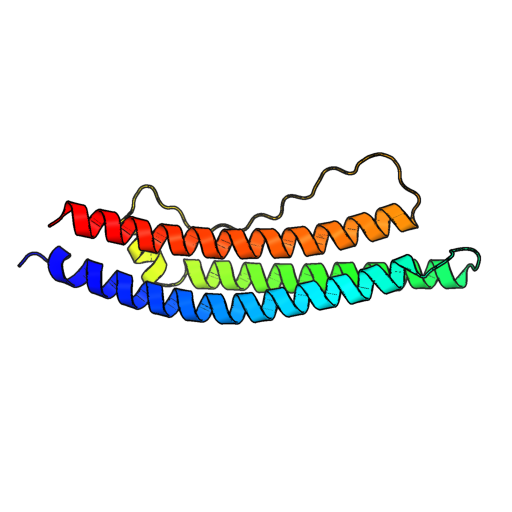 LEU A 1 96 ? 15.404 8.719 -13.224 1.00 90.31 96 LEU A O 1
ATOM 783 N N . PRO A 1 97 ? 16.843 9.852 -14.524 1.00 77.44 97 PRO A N 1
ATOM 784 C CA . PRO A 1 97 ? 17.586 10.457 -13.413 1.00 77.44 97 PRO A CA 1
ATOM 785 C C . PRO A 1 97 ? 16.723 11.277 -12.441 1.00 77.44 97 PRO A C 1
ATOM 787 O O . PRO A 1 97 ? 17.134 11.534 -11.314 1.00 77.44 97 PRO A O 1
ATOM 790 N N . SER A 1 98 ? 15.539 11.714 -12.880 1.00 81.94 98 SER A N 1
ATOM 791 C CA . SER A 1 98 ? 14.547 12.418 -12.062 1.00 81.94 98 SER A CA 1
ATOM 792 C C . SER A 1 98 ? 13.680 11.487 -11.209 1.00 81.94 98 SER A C 1
ATOM 794 O O . SER A 1 98 ? 12.968 11.963 -10.326 1.00 81.94 98 SER A O 1
ATOM 796 N N . CYS A 1 99 ? 13.711 10.178 -11.460 1.00 84.00 99 CYS A N 1
ATOM 797 C CA . CYS A 1 99 ? 12.988 9.185 -10.682 1.00 84.00 99 CYS A CA 1
ATOM 798 C C . CYS A 1 99 ? 13.887 8.604 -9.590 1.00 84.00 99 CYS A C 1
ATOM 800 O O . CYS A 1 99 ? 15.058 8.303 -9.808 1.00 84.00 99 CYS A O 1
ATOM 802 N N . THR A 1 100 ? 13.315 8.402 -8.410 1.00 86.25 100 THR A N 1
ATOM 803 C CA . THR A 1 100 ? 13.985 7.772 -7.271 1.00 86.25 100 THR A CA 1
ATOM 804 C C . THR A 1 100 ? 13.419 6.378 -7.011 1.00 86.25 100 THR A C 1
ATOM 806 O O . THR A 1 100 ? 12.460 5.940 -7.652 1.00 86.25 100 THR A O 1
ATOM 809 N N . ALA A 1 101 ? 14.044 5.658 -6.076 1.00 89.75 101 ALA A N 1
ATOM 810 C CA . ALA A 1 101 ? 13.491 4.419 -5.544 1.00 89.75 101 ALA A CA 1
ATOM 811 C C . ALA A 1 101 ? 12.065 4.644 -5.027 1.00 89.75 101 ALA A C 1
ATOM 813 O O . ALA A 1 101 ? 11.756 5.699 -4.474 1.00 89.75 101 ALA A O 1
ATOM 814 N N . ILE A 1 102 ? 11.217 3.628 -5.181 1.00 90.81 102 ILE A N 1
ATOM 815 C CA . ILE A 1 102 ? 9.847 3.659 -4.682 1.00 90.81 102 ILE A CA 1
ATOM 816 C C . ILE A 1 102 ? 9.910 3.793 -3.164 1.00 90.81 102 ILE A C 1
ATOM 818 O O . ILE A 1 102 ? 10.532 2.979 -2.480 1.00 90.81 102 ILE A O 1
ATOM 822 N N . THR A 1 103 ? 9.262 4.818 -2.638 1.00 90.69 103 THR A N 1
ATOM 823 C CA . THR A 1 103 ? 9.177 5.074 -1.204 1.00 90.69 103 THR A CA 1
ATOM 824 C C . THR A 1 103 ? 7.773 4.787 -0.700 1.00 90.69 103 THR A C 1
ATOM 826 O O . THR A 1 103 ? 6.793 4.854 -1.444 1.00 90.69 103 THR A O 1
ATOM 829 N N . TRP A 1 104 ? 7.673 4.463 0.582 1.00 88.81 104 TRP A N 1
ATOM 830 C CA . TRP A 1 104 ? 6.400 4.358 1.271 1.00 88.81 104 TRP A CA 1
ATOM 831 C C . TRP A 1 104 ? 6.516 5.087 2.596 1.00 88.81 104 TRP A C 1
ATOM 833 O O . TRP A 1 104 ? 7.408 4.799 3.395 1.00 88.81 104 TRP A O 1
ATOM 843 N N . GLN A 1 105 ? 5.641 6.065 2.788 1.00 80.12 105 GLN A N 1
ATOM 844 C CA . GLN A 1 105 ? 5.579 6.865 3.996 1.00 80.12 105 GLN A CA 1
ATOM 845 C C . GLN A 1 105 ? 4.139 6.873 4.485 1.00 80.12 105 GLN A C 1
ATOM 847 O O . GLN A 1 105 ? 3.209 7.161 3.735 1.00 80.12 105 GLN A O 1
ATOM 852 N N . THR A 1 106 ? 3.962 6.559 5.761 1.00 71.06 106 THR A N 1
ATOM 853 C CA . THR A 1 106 ? 2.711 6.810 6.466 1.00 71.06 106 THR A CA 1
ATOM 854 C C . THR A 1 106 ? 2.865 8.136 7.179 1.00 71.06 106 THR A C 1
ATOM 856 O O . THR A 1 106 ? 3.690 8.251 8.085 1.00 71.06 106 THR A O 1
ATOM 859 N N . THR A 1 107 ? 2.105 9.141 6.774 1.00 62.38 107 THR A N 1
ATOM 860 C CA . THR A 1 107 ? 1.948 10.337 7.593 1.00 62.38 107 THR A CA 1
ATOM 861 C C . THR A 1 107 ? 1.020 9.984 8.741 1.00 62.38 107 THR A C 1
ATOM 863 O O . THR A 1 107 ? -0.135 9.627 8.508 1.00 62.38 107 THR A O 1
ATOM 866 N N . ASP A 1 108 ? 1.517 10.085 9.970 1.00 54.81 108 ASP A N 1
ATOM 867 C CA . ASP A 1 108 ? 0.641 10.082 11.131 1.00 54.81 108 ASP A CA 1
ATOM 868 C C . ASP A 1 108 ? -0.021 11.470 11.203 1.00 54.81 108 ASP A C 1
ATOM 870 O O . ASP A 1 108 ? 0.685 12.476 11.312 1.00 54.81 108 ASP A O 1
ATOM 874 N N . PRO A 1 109 ? -1.352 11.585 11.073 1.00 55.75 109 PRO A N 1
ATOM 875 C CA . PRO A 1 109 ? -2.039 12.847 11.267 1.00 55.75 109 PRO A CA 1
ATOM 876 C C . PRO A 1 109 ? -1.892 13.305 12.719 1.00 55.75 109 PRO A C 1
ATOM 878 O O . PRO A 1 109 ? -1.985 12.511 13.660 1.00 55.75 109 PRO A O 1
ATOM 881 N N . GLU A 1 110 ? -1.693 14.611 12.884 1.00 52.16 110 GLU A N 1
ATOM 882 C CA . GLU A 1 110 ? -1.644 15.264 14.188 1.00 52.16 110 GLU A CA 1
ATOM 883 C C . GLU A 1 110 ? -2.939 15.004 14.981 1.00 52.16 110 GLU A C 1
ATOM 885 O O . GLU A 1 110 ? -4.043 15.107 14.429 1.00 52.16 110 GLU A O 1
ATOM 890 N N . PRO A 1 111 ? -2.843 14.681 16.282 1.00 55.12 111 PRO A N 1
ATOM 891 C CA . PRO A 1 111 ? -4.021 14.517 17.116 1.00 55.12 111 PRO A CA 1
ATOM 892 C C . PRO A 1 111 ? -4.730 15.865 17.301 1.00 55.12 111 PRO A C 1
ATOM 894 O O . PRO A 1 111 ? -4.190 16.809 17.875 1.00 55.12 111 PRO A O 1
ATOM 897 N N . ALA A 1 112 ? -5.976 15.949 16.837 1.00 55.47 112 ALA A N 1
ATOM 898 C CA . ALA A 1 112 ? -6.839 17.097 17.083 1.00 55.47 112 ALA A CA 1
ATOM 899 C C . ALA A 1 112 ? -7.474 17.014 18.484 1.00 55.47 112 ALA A C 1
ATOM 901 O O . ALA A 1 112 ? -8.356 16.188 18.712 1.00 55.47 112 ALA A O 1
ATOM 902 N N . SER A 1 113 ? -7.089 17.930 19.385 1.00 67.88 113 SER A N 1
ATOM 903 C CA . SER A 1 113 ? -7.628 18.110 20.754 1.00 67.88 113 SER A CA 1
ATOM 904 C C . SER A 1 113 ? -7.529 16.870 21.661 1.00 67.88 113 SER A C 1
ATOM 906 O O . SER A 1 113 ? -7.068 15.827 21.224 1.00 67.88 113 SER A O 1
ATOM 908 N N . VAL A 1 114 ? -7.899 16.986 22.946 1.00 61.69 114 VAL A N 1
ATOM 909 C CA . VAL A 1 114 ? -7.876 15.867 23.910 1.00 61.69 114 VAL A CA 1
ATOM 910 C C . VAL A 1 114 ? -9.215 15.122 23.831 1.00 61.69 114 VAL A C 1
ATOM 912 O O . VAL A 1 114 ? -10.195 15.596 24.413 1.00 61.69 114 VAL A O 1
ATOM 915 N N . PRO A 1 115 ? -9.314 13.989 23.113 1.00 68.75 115 PRO A N 1
ATOM 916 C CA . PRO A 1 115 ? -10.561 13.255 22.975 1.00 68.75 115 PRO A CA 1
ATOM 917 C C . PRO A 1 115 ? -10.780 12.384 24.219 1.00 68.75 115 PRO A C 1
ATOM 919 O O . PRO A 1 115 ? -9.843 12.070 24.957 1.00 68.75 115 PRO A O 1
ATOM 922 N N . SER A 1 116 ? -12.011 11.912 24.426 1.00 83.25 116 SER A N 1
ATOM 923 C CA . SER A 1 116 ? -12.236 10.790 25.352 1.00 83.25 116 SER A CA 1
ATOM 924 C C . SER A 1 116 ? -11.359 9.587 24.964 1.00 83.25 116 SER A C 1
ATOM 926 O O . SER A 1 116 ? -11.049 9.406 23.787 1.00 83.25 116 SER A O 1
ATOM 928 N N . ILE A 1 117 ? -10.991 8.723 25.918 1.00 84.25 117 ILE A N 1
ATOM 929 C CA . ILE A 1 117 ? -10.112 7.558 25.665 1.00 84.25 117 ILE A CA 1
ATOM 930 C C . ILE A 1 117 ? -10.630 6.703 24.494 1.00 84.25 117 ILE A C 1
ATOM 932 O O . ILE A 1 117 ? -9.857 6.301 23.623 1.00 84.25 117 ILE A O 1
ATOM 936 N N . LYS A 1 118 ? -11.952 6.495 24.418 1.00 87.88 118 LYS A N 1
ATOM 937 C CA . LYS A 1 118 ? -12.615 5.807 23.300 1.00 87.88 118 LYS A CA 1
ATOM 938 C C . LYS A 1 118 ? -12.361 6.488 21.962 1.00 87.88 118 LYS A C 1
ATOM 940 O O . LYS A 1 118 ? -11.970 5.831 21.003 1.00 87.88 118 LYS A O 1
ATOM 945 N N . GLN A 1 119 ? -12.611 7.794 21.893 1.00 86.88 119 GLN A N 1
ATOM 946 C CA . GLN A 1 119 ? -12.437 8.571 20.669 1.00 86.88 119 GLN A CA 1
ATOM 947 C C . GLN A 1 119 ? -10.971 8.620 20.255 1.00 86.88 119 GLN A C 1
ATOM 949 O O . GLN A 1 119 ? -10.689 8.439 19.079 1.00 86.88 119 GLN A O 1
ATOM 954 N N . ALA A 1 120 ? -10.047 8.768 21.205 1.00 85.56 120 ALA A N 1
ATOM 955 C CA . ALA A 1 120 ? -8.617 8.741 20.934 1.00 85.56 120 ALA A CA 1
ATOM 956 C C . ALA A 1 120 ? -8.194 7.390 20.334 1.00 85.56 120 ALA A C 1
ATOM 958 O O . ALA A 1 120 ? -7.491 7.348 19.325 1.00 85.56 120 ALA A O 1
ATOM 959 N N . LYS A 1 121 ? -8.682 6.275 20.899 1.00 87.31 121 LYS A N 1
ATOM 960 C CA . LYS A 1 121 ? -8.395 4.927 20.389 1.00 87.31 121 LYS A CA 1
ATOM 961 C C . LYS A 1 121 ? -8.991 4.705 18.998 1.00 87.31 121 LYS A C 1
ATOM 963 O O . LYS A 1 121 ? -8.290 4.238 18.102 1.00 87.31 121 LYS A O 1
ATOM 968 N N . LEU A 1 122 ? -10.258 5.072 18.805 1.00 89.62 122 LEU A N 1
ATOM 969 C CA . LEU A 1 122 ? -10.946 4.961 17.520 1.00 89.62 122 LEU A CA 1
ATOM 970 C C . LEU A 1 122 ? -10.264 5.812 16.444 1.00 89.62 122 LEU A C 1
ATOM 972 O O . LEU A 1 122 ? -10.056 5.334 15.330 1.00 89.62 122 LEU A O 1
ATOM 976 N N . GLN A 1 123 ? -9.882 7.045 16.783 1.00 89.19 123 GLN A N 1
ATOM 977 C CA . GLN A 1 123 ? -9.168 7.950 15.891 1.00 89.19 123 GLN A CA 1
ATOM 978 C C . GLN A 1 123 ? -7.820 7.358 15.499 1.00 89.19 123 GLN A C 1
ATOM 980 O O . GLN A 1 123 ? -7.550 7.258 14.311 1.00 89.19 123 GLN A O 1
ATOM 985 N N . HIS A 1 124 ? -7.017 6.895 16.460 1.00 87.44 124 HIS A N 1
ATOM 986 C CA . HIS A 1 124 ? -5.715 6.288 16.182 1.00 87.44 124 HIS A CA 1
ATOM 987 C C . HIS A 1 124 ? -5.818 5.091 15.224 1.00 87.44 124 HIS A C 1
ATOM 989 O O . HIS A 1 124 ? -5.073 5.007 14.251 1.00 87.44 124 HIS A O 1
ATOM 995 N N . ILE A 1 125 ? -6.786 4.199 15.447 1.00 90.25 125 ILE A N 1
ATOM 996 C CA . ILE A 1 125 ? -7.001 3.015 14.602 1.00 90.25 125 ILE A CA 1
ATOM 997 C C . ILE A 1 125 ? -7.488 3.403 13.207 1.00 90.25 125 ILE A C 1
ATOM 999 O O . ILE A 1 125 ? -6.967 2.910 12.208 1.00 90.25 125 ILE A O 1
ATOM 1003 N N . THR A 1 126 ? -8.468 4.306 13.136 1.00 90.62 126 THR A N 1
ATOM 1004 C CA . THR A 1 126 ? -9.026 4.786 11.866 1.00 90.62 126 THR A CA 1
ATOM 1005 C C . THR A 1 126 ? -7.937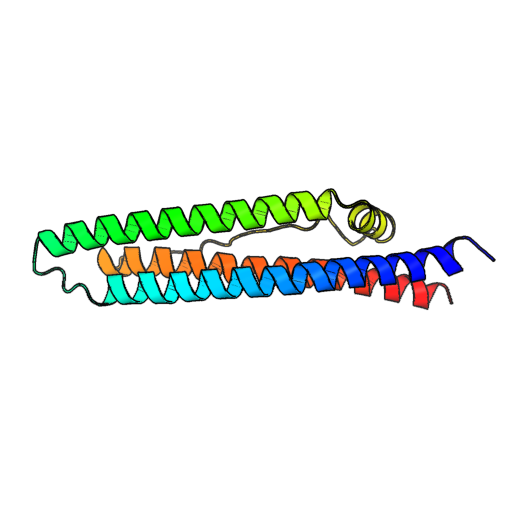 5.432 11.025 1.00 90.62 126 THR A C 1
ATOM 1007 O O . THR A 1 126 ? -7.710 5.048 9.881 1.00 90.62 126 THR A O 1
ATOM 1010 N N . THR A 1 127 ? -7.208 6.359 11.634 1.00 90.69 127 THR A N 1
ATOM 1011 C CA . THR A 1 127 ? -6.029 7.001 11.072 1.00 90.69 127 THR A CA 1
ATOM 1012 C C . THR A 1 127 ? -5.007 5.989 10.568 1.00 90.69 127 THR A C 1
ATOM 1014 O O . THR A 1 127 ? -4.552 6.111 9.434 1.00 90.69 127 THR A O 1
ATOM 1017 N N . GLY A 1 128 ? -4.653 4.991 11.382 1.00 91.56 128 GLY A N 1
ATOM 1018 C CA . GLY A 1 128 ? -3.636 4.011 11.019 1.00 91.56 128 GLY A CA 1
ATOM 1019 C C . GLY A 1 128 ? -4.019 3.244 9.757 1.00 91.56 128 GLY A C 1
ATOM 1020 O O . GLY A 1 128 ? -3.232 3.180 8.817 1.00 91.56 128 GLY A O 1
ATOM 1021 N N . PHE A 1 129 ? -5.253 2.741 9.673 1.00 93.94 129 PHE A N 1
ATOM 1022 C CA . PHE A 1 129 ? -5.730 2.068 8.461 1.00 93.94 129 PHE A CA 1
ATOM 1023 C C . PHE A 1 129 ? -5.815 3.003 7.247 1.00 93.94 129 PHE A C 1
ATOM 1025 O O . PHE A 1 129 ? -5.424 2.606 6.149 1.00 93.94 129 PHE A O 1
ATOM 1032 N N . LEU A 1 130 ? -6.272 4.245 7.424 1.00 92.25 130 LEU A N 1
ATOM 1033 C CA . LEU A 1 130 ? -6.317 5.226 6.334 1.00 92.25 130 LEU A CA 1
ATOM 1034 C C . LEU A 1 130 ? -4.915 5.573 5.813 1.00 92.25 130 LEU A C 1
ATOM 1036 O O . LEU A 1 130 ? -4.728 5.675 4.601 1.00 92.25 130 LEU A O 1
ATOM 1040 N N . ALA A 1 131 ? -3.920 5.691 6.695 1.00 91.62 131 ALA A N 1
ATOM 1041 C CA . ALA A 1 131 ? -2.533 5.926 6.306 1.00 91.62 131 ALA A CA 1
ATOM 1042 C C . ALA A 1 131 ? -1.970 4.762 5.472 1.00 91.62 131 ALA A C 1
ATOM 1044 O O . ALA A 1 131 ? -1.270 4.997 4.486 1.00 91.62 131 ALA A O 1
ATOM 1045 N N . LEU A 1 132 ? -2.321 3.513 5.806 1.00 93.62 132 LEU A N 1
ATOM 1046 C CA . LEU A 1 132 ? -1.958 2.347 4.992 1.00 93.62 132 LEU A CA 1
ATOM 1047 C C . LEU A 1 132 ? -2.586 2.417 3.590 1.00 93.62 132 LEU A C 1
ATOM 1049 O O . LEU A 1 132 ? -1.885 2.203 2.601 1.00 93.62 132 LEU A O 1
ATOM 1053 N N . LEU A 1 133 ? -3.882 2.747 3.495 1.00 93.12 133 LEU A N 1
ATOM 1054 C CA . LEU A 1 133 ? -4.585 2.900 2.214 1.00 93.12 133 LEU A CA 1
ATOM 1055 C C . LEU A 1 133 ? -3.966 4.002 1.352 1.00 93.12 133 LEU A C 1
ATOM 1057 O O . LEU A 1 133 ? -3.704 3.788 0.169 1.00 93.12 133 LEU A O 1
ATOM 1061 N N . HIS A 1 134 ? -3.679 5.158 1.948 1.00 91.00 134 HIS A N 1
ATOM 1062 C CA . HIS A 1 134 ? -3.041 6.259 1.239 1.00 91.00 134 HIS A CA 1
ATOM 1063 C C . HIS A 1 134 ? -1.633 5.884 0.755 1.00 91.00 134 HIS A C 1
ATOM 1065 O O . HIS A 1 134 ? -1.286 6.105 -0.405 1.00 91.00 134 HIS A O 1
ATOM 1071 N N . GLY A 1 135 ? -0.826 5.256 1.613 1.00 89.19 135 GLY A N 1
ATOM 1072 C CA . GLY A 1 135 ? 0.517 4.821 1.242 1.00 89.19 135 GLY A CA 1
ATOM 1073 C C . GLY A 1 135 ? 0.517 3.755 0.137 1.00 89.19 135 GLY A C 1
ATOM 1074 O O . GLY A 1 135 ? 1.383 3.767 -0.737 1.00 89.19 135 GLY A O 1
ATOM 1075 N N . LEU A 1 136 ? -0.480 2.865 0.110 1.00 90.56 136 LEU A N 1
ATOM 1076 C CA . LEU A 1 136 ? -0.677 1.930 -0.999 1.00 90.56 136 LEU A CA 1
ATOM 1077 C C . LEU A 1 136 ? -0.872 2.673 -2.332 1.00 90.56 136 LEU A C 1
ATOM 1079 O O . LEU A 1 136 ? -0.265 2.299 -3.342 1.00 90.56 136 LEU A O 1
ATOM 1083 N N . GLU A 1 137 ? -1.700 3.721 -2.354 1.00 90.19 137 GLU A N 1
ATOM 1084 C CA . GLU A 1 137 ? -1.952 4.539 -3.551 1.00 90.19 137 GLU A CA 1
ATOM 1085 C C . GLU A 1 137 ? -0.679 5.256 -4.021 1.00 90.19 137 GLU A C 1
ATOM 1087 O O . GLU A 1 137 ? -0.377 5.255 -5.218 1.00 90.19 137 GLU A O 1
ATOM 1092 N N . GLN A 1 138 ? 0.132 5.773 -3.094 1.00 90.62 138 GLN A N 1
ATOM 1093 C CA . GLN A 1 138 ? 1.424 6.389 -3.417 1.00 90.62 138 GLN A CA 1
ATOM 1094 C C . GLN A 1 138 ? 2.373 5.428 -4.149 1.00 90.62 138 GLN A C 1
ATOM 1096 O O . GLN A 1 138 ? 3.058 5.840 -5.088 1.00 90.62 138 GLN A O 1
ATOM 1101 N N . ILE A 1 139 ? 2.417 4.149 -3.760 1.00 92.06 139 ILE A N 1
ATOM 1102 C CA . ILE A 1 139 ? 3.257 3.138 -4.427 1.00 92.06 139 ILE A CA 1
ATOM 1103 C C . ILE A 1 139 ? 2.812 2.947 -5.884 1.00 92.06 139 ILE A C 1
ATOM 1105 O O . ILE A 1 139 ? 3.643 2.935 -6.795 1.00 92.06 139 ILE A O 1
ATOM 1109 N N . GLN A 1 140 ? 1.502 2.839 -6.130 1.00 91.44 140 GLN A N 1
ATOM 1110 C CA . GLN A 1 140 ? 0.971 2.704 -7.491 1.00 91.44 140 GLN A CA 1
ATOM 1111 C C . GLN A 1 140 ? 1.296 3.919 -8.360 1.00 91.44 140 GLN A C 1
ATOM 1113 O O . GLN A 1 140 ? 1.692 3.749 -9.515 1.00 91.44 140 GLN A O 1
ATOM 1118 N N . GLN A 1 141 ? 1.158 5.128 -7.812 1.00 91.81 141 GLN A N 1
ATOM 1119 C CA . GLN A 1 141 ? 1.472 6.362 -8.532 1.00 91.81 141 GLN A CA 1
ATOM 1120 C C . GLN A 1 141 ? 2.956 6.449 -8.894 1.00 91.81 141 GLN A C 1
ATOM 1122 O O . GLN A 1 141 ? 3.289 6.800 -10.024 1.00 91.81 141 GLN A O 1
ATOM 1127 N N . GLN A 1 142 ? 3.854 6.052 -7.991 1.00 93.25 142 GLN A N 1
ATOM 1128 C CA . GLN A 1 142 ? 5.290 6.020 -8.280 1.00 93.25 142 GLN A CA 1
ATOM 1129 C C . GLN A 1 142 ? 5.624 5.038 -9.413 1.00 93.25 142 GLN A C 1
ATOM 1131 O O . GLN A 1 142 ? 6.395 5.374 -10.312 1.00 93.25 142 GLN A O 1
ATOM 1136 N N . MET A 1 143 ? 4.995 3.857 -9.449 1.00 93.88 143 MET A N 1
ATOM 1137 C CA . MET A 1 143 ? 5.204 2.915 -10.558 1.00 93.88 143 MET A CA 1
ATOM 1138 C C . MET A 1 143 ? 4.631 3.410 -11.891 1.00 93.88 143 MET A C 1
ATOM 1140 O O . MET A 1 143 ? 5.247 3.206 -12.939 1.00 93.88 143 MET A O 1
ATOM 1144 N N . LEU A 1 144 ? 3.476 4.083 -11.871 1.00 93.56 144 LEU A N 1
ATOM 1145 C CA . LEU A 1 144 ? 2.949 4.763 -13.056 1.00 93.56 144 LEU A CA 1
ATOM 1146 C C . LEU A 1 144 ? 3.898 5.864 -13.535 1.00 93.56 144 LEU A C 1
ATOM 1148 O O . LEU A 1 144 ? 4.135 5.972 -14.737 1.00 93.56 144 LEU A O 1
ATOM 1152 N N . GLY A 1 145 ? 4.480 6.624 -12.605 1.00 93.19 145 GLY A N 1
ATOM 1153 C CA . GLY A 1 145 ? 5.487 7.643 -12.885 1.00 93.19 145 GLY A CA 1
ATOM 1154 C C . GLY A 1 145 ? 6.695 7.079 -13.631 1.00 93.19 145 GLY A C 1
ATOM 1155 O O . GLY A 1 145 ? 7.104 7.654 -14.636 1.00 93.19 145 GLY A O 1
ATOM 1156 N N . LEU A 1 146 ? 7.201 5.908 -13.224 1.00 93.56 146 LEU A N 1
ATOM 1157 C CA . LEU A 1 146 ? 8.285 5.218 -13.939 1.00 93.56 146 LEU A CA 1
ATOM 1158 C C . LEU A 1 146 ? 7.884 4.842 -15.372 1.00 93.56 146 LEU A C 1
ATOM 1160 O O . LEU A 1 146 ? 8.631 5.091 -16.318 1.00 93.56 146 LEU A O 1
ATOM 1164 N N . ILE A 1 147 ? 6.691 4.266 -15.554 1.00 94.44 147 ILE A N 1
ATOM 1165 C CA . ILE A 1 147 ? 6.189 3.888 -16.885 1.00 94.44 147 ILE A CA 1
ATOM 1166 C C . ILE A 1 147 ? 6.031 5.126 -17.774 1.00 94.44 147 ILE A C 1
ATOM 1168 O O . ILE A 1 147 ? 6.385 5.080 -18.952 1.00 94.44 147 ILE A O 1
ATOM 1172 N N . GLN A 1 148 ? 5.490 6.218 -17.233 1.00 93.38 148 GLN A N 1
ATOM 1173 C CA . GLN A 1 148 ? 5.269 7.450 -17.983 1.00 93.38 148 GLN A CA 1
ATOM 1174 C C . GLN A 1 148 ? 6.588 8.147 -18.325 1.00 93.38 148 GLN A C 1
ATOM 1176 O O . GLN A 1 148 ? 6.755 8.592 -19.456 1.00 93.38 148 GLN A O 1
ATOM 1181 N N . GLY A 1 149 ? 7.544 8.184 -17.396 1.00 92.94 149 GLY A N 1
ATOM 1182 C CA . GLY A 1 149 ? 8.874 8.730 -17.652 1.00 92.94 149 GLY A CA 1
ATOM 1183 C C . GLY A 1 149 ? 9.576 8.008 -18.802 1.00 92.94 149 GLY A C 1
ATOM 1184 O O . GLY A 1 149 ? 10.128 8.658 -19.687 1.00 92.94 149 GLY A O 1
ATOM 1185 N N . LEU A 1 150 ? 9.480 6.675 -18.856 1.00 92.12 150 LEU A N 1
ATOM 1186 C CA . LEU A 1 150 ? 10.065 5.897 -19.951 1.00 92.12 150 LEU A CA 1
ATOM 1187 C C . LEU A 1 150 ? 9.370 6.146 -21.293 1.00 92.12 150 LEU A C 1
ATOM 1189 O O . LEU A 1 150 ? 10.047 6.167 -22.316 1.00 92.12 150 LEU A O 1
ATOM 1193 N N . ARG A 1 151 ? 8.045 6.351 -21.312 1.00 92.19 151 ARG A N 1
ATOM 1194 C CA . ARG A 1 151 ? 7.334 6.740 -22.545 1.00 92.19 151 ARG A CA 1
ATOM 1195 C C . ARG A 1 151 ? 7.800 8.099 -23.046 1.00 92.19 151 ARG A C 1
ATOM 1197 O O . ARG A 1 151 ? 8.142 8.219 -24.211 1.00 92.19 151 ARG A O 1
ATOM 1204 N N . ASN A 1 152 ? 7.909 9.080 -22.154 1.00 91.44 152 ASN A N 1
ATOM 1205 C CA . ASN A 1 152 ? 8.406 10.403 -22.522 1.00 91.44 152 ASN A CA 1
ATOM 1206 C C . ASN A 1 152 ? 9.839 10.327 -23.084 1.00 91.44 152 ASN A C 1
ATOM 1208 O O . ASN A 1 152 ? 10.167 11.037 -24.029 1.00 91.44 152 ASN A O 1
ATOM 1212 N N . LEU A 1 153 ? 10.686 9.450 -22.527 1.00 89.50 153 LEU A N 1
ATOM 1213 C CA . LEU A 1 153 ? 12.032 9.194 -23.048 1.00 89.50 153 LEU A CA 1
ATOM 1214 C C . LEU A 1 153 ? 12.003 8.538 -24.438 1.00 89.50 153 LEU A C 1
ATOM 1216 O O . LEU A 1 153 ? 12.818 8.887 -25.286 1.00 89.50 153 LEU A O 1
ATOM 1220 N N . GLN A 1 154 ? 11.083 7.596 -24.668 1.00 87.38 154 GLN A N 1
ATOM 1221 C CA . GLN A 1 154 ? 10.875 6.968 -25.975 1.00 87.38 154 GLN A CA 1
ATOM 1222 C C . GLN A 1 154 ? 10.458 8.002 -27.027 1.00 87.38 154 GLN A C 1
ATOM 1224 O O . GLN A 1 154 ? 11.041 8.030 -28.106 1.00 87.38 154 GLN A O 1
ATOM 1229 N N . ASP A 1 155 ? 9.487 8.853 -26.697 1.00 86.44 155 ASP A N 1
ATOM 1230 C CA . ASP A 1 155 ? 8.942 9.864 -27.607 1.00 86.44 155 ASP A CA 1
ATOM 1231 C C . ASP A 1 155 ? 9.973 10.956 -27.933 1.00 86.44 155 ASP A C 1
ATOM 1233 O O . ASP A 1 155 ? 10.005 11.458 -29.048 1.00 86.44 155 ASP A O 1
ATOM 1237 N N . ALA A 1 156 ? 10.853 11.301 -26.985 1.00 83.06 156 ALA A N 1
ATOM 1238 C CA . ALA A 1 156 ? 11.941 12.258 -27.203 1.00 83.06 156 ALA A CA 1
ATOM 1239 C C . ALA A 1 156 ? 13.107 11.700 -28.042 1.00 83.06 156 ALA A C 1
ATOM 1241 O O . ALA A 1 156 ? 13.967 12.465 -28.477 1.00 83.06 156 ALA A O 1
ATOM 1242 N N . ALA A 1 157 ? 13.175 10.377 -28.216 1.00 73.00 157 ALA A N 1
ATOM 1243 C CA . ALA A 1 157 ? 14.205 9.692 -28.995 1.00 73.00 157 ALA A CA 1
ATOM 1244 C C . ALA A 1 157 ? 13.739 9.294 -30.411 1.00 73.00 157 ALA A C 1
ATOM 1246 O O . ALA A 1 157 ? 14.547 8.744 -31.163 1.00 73.00 157 ALA A O 1
ATOM 1247 N N . ALA A 1 158 ? 12.463 9.532 -30.737 1.00 62.59 158 ALA A N 1
ATOM 1248 C CA . ALA A 1 158 ? 11.848 9.323 -32.050 1.00 62.59 158 ALA A CA 1
ATOM 1249 C C . ALA A 1 158 ? 11.950 10.585 -32.921 1.00 62.59 158 ALA A C 1
ATOM 1251 O O . ALA A 1 158 ? 12.072 10.419 -34.156 1.00 62.59 158 ALA A O 1
#

Organism: NCBI:txid225992

Secondary structure (DSSP, 8-state):
--THHHHHHHHHHHHHHHHHHHHHHHHHHHHHHHHHHHHHHHHHHH----SHHHHHHHHHHHHHHHHHHHHHHHHHHHHHHHHHH-HHHHHHHHH-TT--------PPPPP-S---HHHHHHHHHHHHHHHHHHHHHHHHHHHHHHHHHHHHHHHHT-

Sequence (158 aa):
MTMCETVVPILIAQLKALYARECRTHQDLRLHITEALAHFGSQIQALQLQDPLEMQFLEVYGHLAIWRIEQFRNDILQRVTMLNASPLVQRAIQMLPSCTAITWQTTDPEPASVPSIKQAKLQHITTGFLALLHGLEQIQQQMLGLIQGLRNLQDAAA

Radius of gyration: 20.95 Å; chains: 1; bounding box: 42×26×69 Å

Foldseek 3Di:
DDPLQPPLVVLLVVLVVVLVVLVVVLVVLLVVLVVLLVVLLVLLVPQPPPDPVSVVVNVVSLVVLVVVLVVLVVVVVVVLVVQLVDPSNVVLCVVQVVADRQDFDQDQDDDDDDDPPSVVSSCNSNSSSVSSNVRSVSSSVSSVVSSVSSVVVNVVVD